Protein AF-A0A1Y3GEI8-F1 (afdb_monomer_lite)

Organism: NCBI:txid1927129

Foldseek 3Di:
DLLVLLLLLLVLLQLLLVLLVVLDDDDPVNVVLSVLSNVLSVVSNVCSQAQDPSVLVSLVCLQVVLVVSLVCLQPPVCVVVVHDSVVSCVVNVVSSVSSNVSSVSSNVSSVVHHHDDDPDD

Radius of gyration: 15.99 Å; chains: 1; bounding box: 52×20×45 Å

Sequence (121 aa):
MSKKIATTSGLLLIMAAITNILARIDIIIDLTITIILIIGAAVTIEQHEHRNEFTIGACILGTVYPIIKLLAFYYWLPAILNIPQHTLLETGAPIIITTMILSILALTLQFKLPPKKYPRY

Secondary structure (DSSP, 8-state):
-HHHHHHHHHHHHHHHHHHHHHT-S-HHHHHHHHHHHHHHHHHHHH-TTSB-HHHHHHHHHHHHHHHHHHHHHHHTHHHHHT--HHHHHHHHHHHHHHHHHHHHHHHHHHHTSPBP-----

Structure (mmCIF, N/CA/C/O backbone):
data_AF-A0A1Y3GEI8-F1
#
_entry.id   AF-A0A1Y3GEI8-F1
#
loop_
_atom_site.group_PDB
_atom_site.id
_atom_site.type_symbol
_atom_site.label_atom_id
_atom_site.label_alt_id
_atom_site.label_comp_id
_atom_site.label_asym_id
_atom_site.label_entity_id
_atom_site.label_seq_id
_atom_site.pdbx_PDB_ins_code
_atom_site.Cartn_x
_atom_site.Cartn_y
_atom_site.Cartn_z
_atom_site.occupancy
_atom_site.B_iso_or_equiv
_atom_site.auth_seq_id
_atom_site.auth_comp_id
_atom_site.auth_asym_id
_atom_site.auth_atom_id
_atom_site.pdbx_PDB_model_num
ATOM 1 N N . MET A 1 1 ? -8.607 -1.883 23.672 1.00 64.88 1 MET A N 1
ATOM 2 C CA . MET A 1 1 ? -7.809 -2.630 22.669 1.00 64.88 1 MET A CA 1
ATOM 3 C C . MET A 1 1 ? -8.104 -2.164 21.240 1.00 64.88 1 MET A C 1
ATOM 5 O O . MET A 1 1 ? -7.158 -1.795 20.558 1.00 64.88 1 MET A O 1
ATOM 9 N N . SER A 1 2 ? -9.380 -2.058 20.839 1.00 78.06 2 SER A N 1
ATOM 10 C CA . SER A 1 2 ? -9.822 -1.558 19.516 1.00 78.06 2 SER A CA 1
ATOM 11 C C . SER A 1 2 ? -9.180 -0.231 19.082 1.00 78.06 2 SER A C 1
ATOM 13 O O . SER A 1 2 ? -8.584 -0.158 18.015 1.00 78.06 2 SER A O 1
ATOM 15 N N . LYS A 1 3 ? -9.171 0.785 19.961 1.00 83.00 3 LYS A N 1
ATOM 16 C CA . LYS A 1 3 ? -8.570 2.100 19.671 1.00 83.00 3 LYS A CA 1
ATOM 17 C C . LYS A 1 3 ? -7.097 2.031 19.251 1.00 83.00 3 LYS A C 1
ATOM 19 O O . LYS A 1 3 ? -6.719 2.661 18.274 1.00 83.00 3 LYS A O 1
ATOM 24 N N . LYS A 1 4 ? -6.276 1.230 19.945 1.00 88.06 4 LYS A N 1
ATOM 25 C CA . LYS A 1 4 ? -4.856 1.051 19.587 1.00 88.06 4 LYS A CA 1
ATOM 26 C C . LYS A 1 4 ? -4.716 0.407 18.204 1.00 88.06 4 LYS A C 1
ATOM 28 O O . LYS A 1 4 ? -3.923 0.884 17.407 1.00 88.06 4 LYS A O 1
ATOM 33 N N . ILE A 1 5 ? -5.518 -0.620 17.908 1.00 89.25 5 ILE A N 1
ATOM 34 C CA . ILE A 1 5 ? -5.519 -1.312 16.608 1.00 89.25 5 ILE A CA 1
ATOM 35 C C . ILE A 1 5 ? -5.891 -0.345 15.478 1.00 89.25 5 ILE A C 1
ATOM 37 O O . ILE A 1 5 ? -5.188 -0.291 14.470 1.00 89.25 5 ILE A O 1
ATOM 41 N N . ALA A 1 6 ? -6.948 0.448 15.665 1.00 87.69 6 ALA A N 1
ATOM 42 C CA . ALA A 1 6 ? -7.386 1.440 14.690 1.00 87.69 6 ALA A CA 1
ATOM 43 C C . ALA A 1 6 ? -6.315 2.516 14.452 1.00 87.69 6 ALA A C 1
ATOM 45 O O . ALA A 1 6 ? -5.941 2.769 13.311 1.00 87.69 6 ALA A O 1
ATOM 46 N N . THR A 1 7 ? -5.736 3.090 15.513 1.00 90.69 7 THR A N 1
ATOM 47 C CA . THR A 1 7 ? -4.663 4.085 15.370 1.00 90.69 7 THR A CA 1
ATOM 48 C C . THR A 1 7 ? -3.440 3.511 14.655 1.00 90.69 7 THR A C 1
ATOM 50 O O . THR A 1 7 ? -2.913 4.154 13.752 1.00 90.69 7 THR A O 1
ATOM 53 N N . THR A 1 8 ? -3.006 2.291 14.992 1.00 92.25 8 THR A N 1
ATOM 54 C CA . THR A 1 8 ? -1.889 1.641 14.293 1.00 92.25 8 THR A CA 1
ATOM 55 C C . THR A 1 8 ? -2.223 1.370 12.825 1.00 92.25 8 THR A C 1
ATOM 57 O O . THR A 1 8 ? -1.398 1.647 11.964 1.00 92.25 8 THR A O 1
ATOM 60 N N . SER A 1 9 ? -3.434 0.895 12.515 1.00 91.81 9 SER A N 1
ATOM 61 C CA . SER A 1 9 ? -3.894 0.691 11.133 1.00 91.81 9 SER A CA 1
ATOM 62 C C . SER A 1 9 ? -3.877 1.995 10.324 1.00 91.81 9 SER A C 1
ATOM 64 O O . SER A 1 9 ? -3.336 2.017 9.221 1.00 91.81 9 SER A O 1
ATOM 66 N N . GLY A 1 10 ? -4.379 3.096 10.893 1.00 91.06 10 GLY A N 1
ATOM 67 C CA . GLY A 1 10 ? -4.338 4.410 10.249 1.00 91.06 10 GLY A CA 1
ATOM 68 C C . GLY A 1 10 ? -2.914 4.930 10.033 1.00 91.06 10 GLY A C 1
ATOM 69 O O . GLY A 1 10 ? -2.594 5.410 8.950 1.00 91.06 10 GLY A O 1
ATOM 70 N N . LEU A 1 11 ? -2.025 4.771 11.018 1.00 94.44 11 LEU A N 1
ATOM 71 C CA . LEU A 1 11 ? -0.613 5.142 10.872 1.00 94.44 11 LEU A CA 1
ATOM 72 C C . LEU A 1 11 ? 0.080 4.344 9.761 1.00 94.44 11 LEU A C 1
ATOM 74 O O . LEU A 1 11 ? 0.815 4.924 8.967 1.00 94.44 11 LEU A O 1
ATOM 78 N N . LEU A 1 12 ? -0.182 3.039 9.661 1.00 96.06 12 LEU A N 1
ATOM 79 C CA . LEU A 1 12 ? 0.357 2.209 8.579 1.00 96.06 12 LEU A CA 1
ATOM 80 C C . LEU A 1 12 ? -0.115 2.693 7.202 1.00 96.06 12 LEU A C 1
ATOM 82 O O . LEU A 1 12 ? 0.686 2.725 6.274 1.00 96.06 12 LEU A O 1
ATOM 86 N N . LEU A 1 13 ? -1.373 3.128 7.078 1.00 94.31 13 LEU A N 1
ATOM 87 C CA . LEU A 1 13 ? -1.897 3.706 5.837 1.00 94.31 13 LEU A CA 1
ATOM 88 C C . LEU A 1 13 ? -1.263 5.056 5.489 1.00 94.31 13 LEU A C 1
ATOM 90 O O . LEU A 1 13 ? -0.969 5.297 4.321 1.00 94.31 13 LEU A O 1
ATOM 94 N N . ILE A 1 14 ? -0.982 5.909 6.478 1.00 95.25 14 ILE A N 1
ATOM 95 C CA . ILE A 1 14 ? -0.225 7.152 6.254 1.00 95.25 14 ILE A CA 1
ATOM 96 C C . ILE A 1 14 ? 1.190 6.829 5.761 1.00 95.25 14 ILE A C 1
ATOM 98 O O . ILE A 1 14 ? 1.649 7.408 4.778 1.00 95.25 14 ILE A O 1
ATOM 102 N N . MET A 1 15 ? 1.871 5.867 6.388 1.00 94.25 15 MET A N 1
ATOM 103 C CA . MET A 1 15 ? 3.202 5.437 5.948 1.00 94.25 15 MET A CA 1
ATOM 104 C C . MET A 1 15 ? 3.163 4.808 4.544 1.00 94.25 15 MET A C 1
ATOM 106 O O . MET A 1 15 ? 4.065 5.038 3.735 1.00 94.25 15 MET A O 1
ATOM 110 N N . ALA A 1 16 ? 2.103 4.063 4.216 1.00 93.44 16 ALA A N 1
ATOM 111 C CA . ALA A 1 16 ? 1.875 3.542 2.871 1.00 93.44 16 ALA A CA 1
ATOM 112 C C . ALA A 1 16 ? 1.68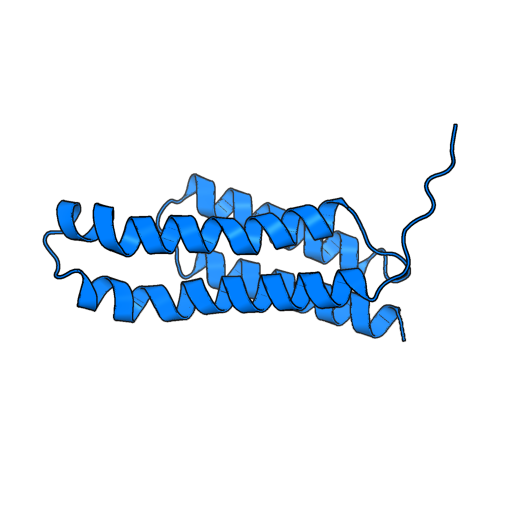5 4.684 1.858 1.00 93.44 16 ALA A C 1
ATOM 114 O O . ALA A 1 16 ? 2.275 4.654 0.784 1.00 93.44 16 ALA A O 1
ATOM 115 N N . ALA A 1 17 ? 0.939 5.731 2.216 1.00 93.38 17 ALA A N 1
ATOM 116 C CA . ALA A 1 17 ? 0.746 6.909 1.373 1.00 93.38 17 ALA A CA 1
ATOM 117 C C . ALA A 1 17 ? 2.073 7.649 1.106 1.00 93.38 17 ALA A C 1
ATOM 119 O O . ALA A 1 17 ? 2.383 7.973 -0.040 1.00 93.38 17 ALA A O 1
ATOM 120 N N . ILE A 1 18 ? 2.894 7.849 2.145 1.00 92.75 18 ILE A N 1
ATOM 121 C CA . ILE A 1 18 ? 4.222 8.477 2.026 1.00 92.75 18 ILE A CA 1
ATOM 122 C C . ILE A 1 18 ? 5.141 7.642 1.126 1.00 92.75 18 ILE A C 1
ATOM 124 O O . ILE A 1 18 ? 5.789 8.165 0.226 1.00 92.75 18 ILE A O 1
ATOM 128 N N . THR A 1 19 ? 5.199 6.328 1.329 1.00 92.06 19 THR A N 1
ATOM 129 C CA . THR A 1 19 ? 6.040 5.461 0.487 1.00 92.06 19 THR A CA 1
ATOM 130 C C . THR A 1 19 ? 5.533 5.393 -0.957 1.00 92.06 19 THR A C 1
ATOM 132 O O . THR A 1 19 ? 6.338 5.422 -1.887 1.00 92.06 19 THR A O 1
ATOM 135 N N . ASN A 1 20 ? 4.214 5.424 -1.173 1.00 91.19 20 ASN A N 1
ATOM 136 C CA . ASN A 1 20 ? 3.624 5.436 -2.510 1.00 91.19 20 ASN A CA 1
ATOM 137 C C . ASN A 1 20 ? 4.013 6.684 -3.317 1.00 91.19 20 ASN A C 1
ATOM 139 O O . ASN A 1 20 ? 4.297 6.564 -4.511 1.00 91.19 20 ASN A O 1
ATOM 143 N N . ILE A 1 21 ? 4.041 7.861 -2.678 1.00 89.12 21 ILE A N 1
ATOM 144 C CA . ILE A 1 21 ? 4.430 9.111 -3.346 1.00 89.12 21 ILE A CA 1
ATOM 145 C C . ILE A 1 21 ? 5.945 9.219 -3.567 1.00 89.12 21 ILE A C 1
ATOM 147 O O . ILE A 1 21 ? 6.370 9.951 -4.454 1.00 89.12 21 ILE A O 1
ATOM 151 N N . LEU A 1 22 ? 6.761 8.484 -2.802 1.00 85.62 22 LEU A N 1
ATOM 152 C CA . LEU A 1 22 ? 8.206 8.378 -3.037 1.00 85.62 22 LEU A CA 1
ATOM 153 C C . LEU A 1 22 ? 8.523 7.475 -4.237 1.00 85.62 22 LEU A C 1
ATOM 155 O O . LEU A 1 22 ? 9.381 7.812 -5.046 1.00 85.62 22 LEU A O 1
ATOM 159 N N . ALA A 1 23 ? 7.799 6.364 -4.402 1.00 78.44 23 ALA A N 1
ATOM 160 C CA . ALA A 1 23 ? 7.908 5.479 -5.566 1.00 78.44 23 ALA A CA 1
ATOM 161 C C . ALA A 1 23 ? 7.039 5.952 -6.746 1.00 78.44 23 ALA A C 1
ATOM 163 O O . ALA A 1 23 ? 6.277 5.169 -7.327 1.00 78.44 23 ALA A O 1
ATOM 164 N N . ARG A 1 24 ? 7.083 7.252 -7.051 1.00 77.94 24 ARG A N 1
ATOM 165 C CA . ARG A 1 24 ? 6.214 7.867 -8.055 1.00 77.94 24 ARG A CA 1
ATOM 166 C C . ARG A 1 24 ? 6.654 7.507 -9.472 1.00 77.94 24 ARG A C 1
ATOM 168 O O . ARG A 1 24 ? 7.807 7.726 -9.829 1.00 77.94 24 ARG A O 1
ATOM 175 N N . ILE A 1 25 ? 5.716 7.015 -10.273 1.00 71.31 25 ILE A N 1
ATOM 176 C CA . ILE A 1 25 ? 5.882 6.772 -11.715 1.00 71.31 25 ILE A CA 1
ATOM 177 C C . ILE A 1 25 ? 4.993 7.729 -12.507 1.00 71.31 25 ILE A C 1
ATOM 179 O O . ILE A 1 25 ? 5.423 8.269 -13.521 1.00 71.31 25 ILE A O 1
ATOM 183 N N . ASP A 1 26 ? 3.769 7.964 -12.024 1.00 74.44 26 ASP A N 1
ATOM 184 C CA . ASP A 1 26 ? 2.780 8.820 -12.670 1.00 74.44 26 ASP A CA 1
ATOM 185 C C . ASP A 1 26 ? 2.203 9.821 -11.668 1.00 74.44 26 ASP A C 1
ATOM 187 O O . ASP A 1 26 ? 1.778 9.477 -10.565 1.00 74.44 26 ASP A O 1
ATOM 191 N N . ILE A 1 27 ? 2.169 11.097 -12.049 1.00 74.69 27 ILE A N 1
ATOM 192 C CA . ILE A 1 27 ? 1.771 12.160 -11.128 1.00 74.69 27 ILE A CA 1
ATOM 193 C C . ILE A 1 27 ? 0.315 12.024 -10.689 1.00 74.69 27 ILE A C 1
ATOM 195 O O . ILE A 1 27 ? 0.017 12.248 -9.512 1.00 74.69 27 ILE A O 1
ATOM 199 N N . ILE A 1 28 ? -0.568 11.661 -11.611 1.00 81.00 28 ILE A N 1
ATOM 200 C CA . ILE A 1 28 ? -2.010 11.688 -11.406 1.00 81.00 28 ILE A CA 1
ATOM 201 C C . ILE A 1 28 ? -2.419 10.477 -10.572 1.00 81.00 28 ILE A C 1
ATOM 203 O O . ILE A 1 28 ? -2.977 10.647 -9.487 1.00 81.00 28 ILE A O 1
ATOM 207 N N . ILE A 1 29 ? -2.076 9.266 -11.019 1.00 85.38 29 ILE A N 1
ATOM 208 C CA . ILE A 1 29 ? -2.525 8.028 -10.369 1.00 85.38 29 ILE A CA 1
ATOM 209 C C . ILE A 1 29 ? -1.907 7.893 -8.971 1.00 85.38 29 ILE A C 1
ATOM 211 O O . ILE A 1 29 ? -2.606 7.548 -8.012 1.00 85.38 29 ILE A O 1
ATOM 215 N N . ASP A 1 30 ? -0.625 8.238 -8.815 1.00 88.44 30 ASP A N 1
ATOM 216 C CA . ASP A 1 30 ? 0.042 8.158 -7.514 1.00 88.44 30 ASP A CA 1
ATOM 217 C C . ASP A 1 30 ? -0.553 9.127 -6.504 1.00 88.44 30 ASP A C 1
ATOM 219 O O . ASP A 1 30 ? -0.722 8.773 -5.335 1.00 88.44 30 ASP A O 1
ATOM 223 N N . LEU A 1 31 ? -0.913 10.331 -6.949 1.00 89.62 31 LEU A N 1
ATOM 224 C CA . LEU A 1 31 ? -1.559 11.309 -6.087 1.00 89.62 31 LEU A CA 1
ATOM 225 C C . LEU A 1 31 ? -2.957 10.839 -5.681 1.00 89.62 31 LEU A C 1
ATOM 227 O O . LEU A 1 31 ? -3.287 10.890 -4.497 1.00 89.62 31 LEU A O 1
ATOM 231 N N . THR A 1 32 ? -3.752 10.323 -6.623 1.00 91.88 32 THR A N 1
ATOM 232 C CA . THR A 1 32 ? -5.093 9.797 -6.334 1.00 91.88 32 THR A CA 1
ATOM 233 C C . THR A 1 32 ? -5.042 8.679 -5.296 1.00 91.88 32 THR A C 1
ATOM 235 O O . THR A 1 32 ? -5.781 8.720 -4.313 1.00 91.88 32 THR A O 1
ATOM 238 N N . ILE A 1 33 ? -4.136 7.712 -5.455 1.00 91.94 33 ILE A N 1
ATOM 239 C CA . ILE A 1 33 ? -4.014 6.593 -4.512 1.00 91.94 33 ILE A CA 1
ATOM 240 C C . ILE A 1 33 ? -3.506 7.064 -3.151 1.00 91.94 33 ILE A C 1
ATOM 242 O O . ILE A 1 33 ? -4.026 6.635 -2.124 1.00 91.94 33 ILE A O 1
ATOM 246 N N . THR A 1 34 ? -2.569 8.010 -3.125 1.00 93.50 34 THR A N 1
ATOM 247 C CA . THR A 1 34 ? -2.096 8.632 -1.879 1.00 93.50 34 THR A CA 1
ATOM 248 C C . THR A 1 34 ? -3.241 9.320 -1.131 1.00 93.50 34 THR A C 1
ATOM 250 O O . THR A 1 34 ? -3.390 9.117 0.073 1.00 93.50 34 THR A O 1
ATOM 253 N N . ILE A 1 35 ? -4.097 10.072 -1.831 1.00 94.69 35 ILE A N 1
ATOM 254 C CA . ILE A 1 35 ? -5.273 10.722 -1.234 1.00 94.69 35 ILE A CA 1
ATOM 255 C C . ILE A 1 35 ? -6.235 9.675 -0.660 1.00 94.69 35 ILE A C 1
ATOM 257 O O . ILE A 1 35 ? -6.674 9.817 0.479 1.00 94.69 35 ILE A O 1
ATOM 261 N N . ILE A 1 36 ? -6.523 8.599 -1.401 1.00 95.25 36 ILE A N 1
ATOM 262 C CA . ILE A 1 36 ? -7.398 7.514 -0.928 1.00 95.25 36 ILE A CA 1
ATOM 263 C C . ILE A 1 36 ? -6.840 6.872 0.351 1.00 95.25 36 ILE A C 1
ATOM 265 O O . ILE A 1 36 ? -7.590 6.663 1.306 1.00 95.25 36 ILE A O 1
ATOM 269 N N . LEU A 1 37 ? -5.531 6.603 0.402 1.00 94.31 37 LEU A N 1
ATOM 270 C CA . LEU A 1 37 ? -4.869 6.038 1.582 1.00 94.31 37 LEU A CA 1
ATOM 271 C C . LEU A 1 37 ? -4.932 6.987 2.788 1.00 94.31 37 LEU A C 1
ATOM 273 O O . LEU A 1 37 ? -5.224 6.538 3.896 1.00 94.31 37 LEU A O 1
ATOM 277 N N . ILE A 1 38 ? -4.724 8.293 2.581 1.00 95.44 38 ILE A N 1
ATOM 278 C CA . ILE A 1 38 ? -4.814 9.310 3.644 1.00 95.44 38 ILE A CA 1
ATOM 279 C C . ILE A 1 38 ? -6.245 9.427 4.175 1.00 95.44 38 ILE A C 1
ATOM 281 O O . ILE A 1 38 ? -6.444 9.439 5.389 1.00 95.44 38 ILE A O 1
ATOM 285 N N . ILE A 1 39 ? -7.249 9.468 3.295 1.00 94.31 39 ILE A N 1
ATOM 286 C CA . ILE A 1 39 ? -8.657 9.509 3.715 1.00 94.31 39 ILE A CA 1
ATOM 287 C C . ILE A 1 39 ? -9.006 8.222 4.472 1.00 94.31 39 ILE A C 1
ATOM 289 O O . ILE A 1 39 ? -9.613 8.284 5.539 1.00 94.31 39 ILE A O 1
ATOM 293 N N . GLY A 1 40 ? -8.567 7.059 3.981 1.00 91.38 40 GLY A N 1
ATOM 294 C CA . GLY A 1 40 ? -8.770 5.777 4.660 1.00 91.38 40 GLY A CA 1
ATOM 295 C C . GLY A 1 40 ? -8.128 5.752 6.049 1.00 91.38 40 GLY A C 1
ATOM 296 O O . GLY A 1 40 ? -8.731 5.264 7.008 1.00 91.38 40 GLY A O 1
ATOM 297 N N . ALA A 1 41 ? -6.941 6.343 6.192 1.00 92.38 41 ALA A N 1
ATOM 298 C CA . ALA A 1 41 ? -6.285 6.509 7.480 1.00 92.38 41 ALA A CA 1
ATOM 299 C C . ALA A 1 41 ? -7.080 7.420 8.423 1.00 92.38 41 ALA A C 1
ATOM 301 O O . ALA A 1 41 ? -7.343 7.025 9.558 1.00 92.38 41 ALA A O 1
ATOM 302 N N . ALA A 1 42 ? -7.498 8.600 7.955 1.00 92.19 42 ALA A N 1
ATOM 303 C CA . ALA A 1 42 ? -8.261 9.562 8.748 1.00 92.19 42 ALA A CA 1
ATOM 304 C C . ALA A 1 42 ? -9.576 8.953 9.251 1.00 92.19 42 ALA A C 1
ATOM 306 O O . ALA A 1 42 ? -9.841 8.956 10.450 1.00 92.19 42 ALA A O 1
ATOM 307 N N . VAL A 1 43 ? -10.334 8.310 8.359 1.00 89.56 43 VAL A N 1
ATOM 308 C CA . VAL A 1 43 ? -11.595 7.633 8.693 1.00 89.56 43 VAL A CA 1
ATOM 309 C C . VAL A 1 43 ? -11.383 6.519 9.721 1.00 89.56 43 VAL A C 1
ATOM 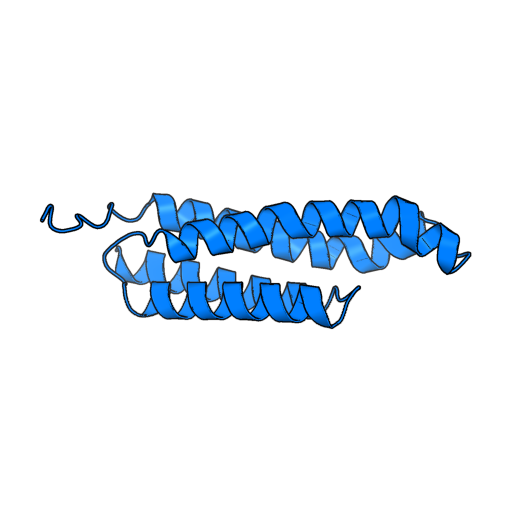311 O O . VAL A 1 43 ? -12.186 6.354 10.638 1.00 89.56 43 VAL A O 1
ATOM 314 N N . THR A 1 44 ? -10.291 5.764 9.602 1.00 88.75 44 THR A N 1
ATOM 315 C CA . THR A 1 44 ? -9.932 4.715 10.569 1.00 88.75 44 THR A CA 1
ATOM 316 C C . THR A 1 44 ? -9.584 5.281 11.936 1.00 88.75 44 THR A C 1
ATOM 318 O O . THR A 1 44 ? -9.942 4.705 12.965 1.00 88.75 44 THR A O 1
ATOM 321 N N . ILE A 1 45 ? -8.844 6.388 11.949 1.00 88.44 45 ILE A N 1
ATOM 322 C CA . ILE A 1 45 ? -8.455 7.069 13.177 1.00 88.44 45 ILE A CA 1
ATOM 323 C C . ILE A 1 45 ? -9.690 7.684 13.831 1.00 88.44 45 ILE A C 1
ATOM 325 O O . ILE A 1 45 ? -9.806 7.604 15.037 1.00 88.44 45 ILE A O 1
ATOM 329 N N . GLU A 1 46 ? -10.653 8.222 13.094 1.00 86.44 46 GLU A N 1
ATOM 330 C CA . GLU A 1 46 ? -11.879 8.737 13.711 1.00 86.44 46 GLU A CA 1
ATOM 331 C C . GLU A 1 46 ? -12.801 7.610 14.208 1.00 86.44 46 GLU A C 1
ATOM 333 O O . GLU A 1 46 ? -13.340 7.675 15.314 1.00 86.44 46 GLU A O 1
ATOM 338 N N . GLN A 1 47 ? -12.959 6.533 13.432 1.00 80.75 47 GLN A N 1
ATOM 339 C CA . GLN A 1 47 ? -13.879 5.428 13.730 1.00 80.75 47 GLN A CA 1
ATOM 340 C C . GLN A 1 47 ? -13.174 4.266 14.446 1.00 80.75 47 GLN A C 1
ATOM 342 O O . GLN A 1 47 ? -13.198 3.122 14.001 1.00 80.75 47 GLN A O 1
ATOM 347 N N . HIS A 1 48 ? -12.582 4.556 15.606 1.00 78.75 48 HIS A N 1
ATOM 348 C CA . HIS A 1 48 ? -11.767 3.634 16.414 1.00 78.75 48 HIS A CA 1
ATOM 349 C C . HIS A 1 48 ? -12.410 2.290 16.818 1.00 78.75 48 HIS A C 1
ATOM 351 O O . HIS A 1 48 ? -11.723 1.385 17.314 1.00 78.75 48 HIS A O 1
ATOM 357 N N . GLU A 1 49 ? -13.729 2.182 16.716 1.00 77.19 49 GLU A N 1
ATOM 358 C CA . GLU A 1 49 ? -14.504 1.082 17.291 1.00 77.19 49 GLU A CA 1
ATOM 359 C C . GLU A 1 49 ? -14.857 -0.007 16.284 1.00 77.19 49 GLU A C 1
ATOM 361 O O . GLU A 1 49 ? -15.075 -1.143 16.691 1.00 77.19 49 GLU A O 1
ATOM 366 N N . HIS A 1 50 ? -14.889 0.307 14.988 1.00 82.88 50 HIS A N 1
ATOM 367 C CA . HIS A 1 50 ? -15.406 -0.604 13.971 1.00 82.88 50 HIS A CA 1
ATOM 368 C C . HIS A 1 50 ? -14.525 -0.606 12.726 1.00 82.88 50 HIS A C 1
ATOM 370 O O . HIS A 1 50 ? -13.949 0.416 12.356 1.00 82.88 50 HIS A O 1
ATOM 376 N N . ARG A 1 51 ? -14.464 -1.751 12.039 1.00 83.00 51 ARG A N 1
ATOM 377 C CA . ARG A 1 51 ? -13.845 -1.817 10.712 1.00 83.00 51 ARG A CA 1
ATOM 378 C C . ARG A 1 51 ? -14.657 -0.978 9.723 1.00 83.00 51 ARG A C 1
ATOM 380 O O . ARG A 1 51 ? -15.892 -1.005 9.761 1.00 83.00 51 ARG A O 1
ATOM 387 N N . ASN A 1 52 ? -13.969 -0.279 8.828 1.00 86.19 52 ASN A N 1
ATOM 388 C CA . ASN A 1 52 ? -14.596 0.567 7.818 1.00 86.19 52 ASN A CA 1
ATOM 389 C C . ASN A 1 52 ? -14.353 0.004 6.410 1.00 86.19 52 ASN A C 1
ATOM 391 O O . ASN A 1 52 ? -13.218 -0.288 6.035 1.00 86.19 52 ASN A O 1
ATOM 395 N N . GLU A 1 53 ? -15.423 -0.144 5.632 1.00 88.19 53 GLU A N 1
ATOM 396 C CA . GLU A 1 53 ? -15.371 -0.678 4.266 1.00 88.19 53 GLU A CA 1
ATOM 397 C C . GLU A 1 53 ? -14.527 0.191 3.328 1.00 88.19 53 GLU A C 1
ATOM 399 O O . GLU A 1 53 ? -13.772 -0.343 2.516 1.00 88.19 53 GLU A O 1
ATOM 404 N N . PHE A 1 54 ? -14.568 1.517 3.494 1.00 89.62 54 PHE A N 1
ATOM 405 C CA . PHE A 1 54 ? -13.722 2.435 2.737 1.00 89.62 54 PHE A CA 1
ATOM 406 C C . PHE A 1 54 ? -12.240 2.197 3.036 1.00 89.62 54 PHE A C 1
ATOM 408 O O . PHE A 1 54 ? -11.433 2.103 2.115 1.00 89.62 54 PHE A O 1
ATOM 415 N N . THR A 1 55 ? -11.878 2.030 4.312 1.00 90.56 55 THR A N 1
ATOM 416 C CA . THR A 1 55 ? -10.499 1.712 4.703 1.00 90.56 55 THR A CA 1
ATOM 417 C C . THR A 1 55 ? -10.049 0.378 4.124 1.00 90.56 55 THR A C 1
ATOM 419 O O . THR A 1 55 ? -8.935 0.276 3.623 1.00 90.56 55 THR A O 1
ATOM 422 N N . ILE A 1 56 ? -10.907 -0.643 4.160 1.00 92.88 56 ILE A N 1
ATOM 423 C CA . ILE A 1 56 ? -10.608 -1.948 3.557 1.00 92.88 56 ILE A CA 1
ATOM 424 C C . ILE A 1 56 ? -10.340 -1.782 2.055 1.00 92.88 56 ILE A C 1
ATOM 426 O O . ILE A 1 56 ? -9.332 -2.289 1.562 1.00 92.88 56 ILE A O 1
ATOM 430 N N . GLY A 1 57 ? -11.178 -1.019 1.347 1.00 92.75 57 GLY A N 1
ATOM 431 C CA . GLY A 1 57 ? -10.964 -0.680 -0.061 1.00 92.75 57 GLY A CA 1
ATOM 432 C C . GLY A 1 57 ? -9.644 0.059 -0.300 1.00 92.75 57 GLY A C 1
ATOM 433 O O . GLY A 1 57 ? -8.884 -0.315 -1.192 1.00 92.75 57 GLY A O 1
ATOM 434 N N . ALA A 1 58 ? -9.320 1.045 0.540 1.00 93.31 58 ALA A N 1
ATOM 435 C CA . ALA A 1 58 ? -8.056 1.775 0.479 1.00 93.31 58 ALA A CA 1
ATOM 436 C C . ALA A 1 58 ? -6.844 0.847 0.683 1.00 93.31 58 ALA A C 1
ATOM 438 O O . ALA A 1 58 ? -5.886 0.925 -0.082 1.00 93.31 58 ALA A O 1
ATOM 439 N N . CYS A 1 59 ? -6.898 -0.081 1.644 1.00 93.62 59 CYS A N 1
ATOM 440 C CA . CYS A 1 59 ? -5.848 -1.080 1.852 1.00 93.62 59 CYS A CA 1
ATOM 441 C C . CYS A 1 59 ? -5.680 -2.019 0.645 1.00 93.62 59 CYS A C 1
ATOM 443 O O . CYS A 1 59 ? -4.554 -2.360 0.278 1.00 93.62 59 CYS A O 1
ATOM 445 N N . ILE A 1 60 ? -6.790 -2.453 0.034 1.00 95.25 60 ILE A N 1
ATOM 446 C CA . ILE A 1 60 ? -6.767 -3.305 -1.164 1.00 95.25 60 ILE A CA 1
ATOM 447 C C . ILE A 1 60 ? -6.105 -2.552 -2.317 1.00 95.25 60 ILE A C 1
ATOM 449 O O . ILE A 1 60 ? -5.184 -3.081 -2.934 1.00 95.25 60 ILE A O 1
ATOM 453 N N . LEU A 1 61 ? -6.498 -1.300 -2.563 1.00 93.25 61 LEU A N 1
ATOM 454 C CA . LEU A 1 61 ? -5.863 -0.453 -3.576 1.00 93.25 61 LEU A CA 1
ATOM 455 C C . LEU A 1 61 ? -4.371 -0.251 -3.287 1.00 93.25 61 LEU A C 1
ATOM 457 O O . LEU A 1 61 ? -3.549 -0.442 -4.181 1.00 93.25 61 LEU A O 1
ATOM 461 N N . GLY A 1 62 ? -4.016 0.030 -2.031 1.00 91.19 62 GLY A N 1
ATOM 462 C CA . GLY A 1 62 ? -2.634 0.148 -1.561 1.00 91.19 62 GLY A CA 1
ATOM 463 C C . GLY A 1 62 ? -1.814 -1.140 -1.653 1.00 91.19 62 GLY A C 1
ATOM 464 O O . GLY A 1 62 ? -0.601 -1.092 -1.499 1.00 91.19 62 GLY A O 1
ATOM 465 N N . THR A 1 63 ? -2.446 -2.284 -1.927 1.00 93.62 63 THR A N 1
ATOM 466 C CA . THR A 1 63 ? -1.777 -3.574 -2.146 1.00 93.62 63 THR A CA 1
ATOM 467 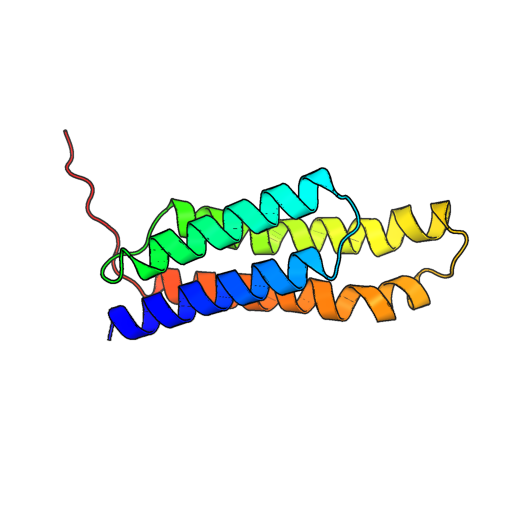C C . THR A 1 63 ? -1.710 -3.926 -3.632 1.00 93.62 63 THR A C 1
ATOM 469 O O . THR A 1 63 ? -0.654 -4.299 -4.133 1.00 93.62 63 THR A O 1
ATOM 472 N N . VAL A 1 64 ? -2.820 -3.773 -4.359 1.00 93.69 64 VAL A N 1
ATOM 473 C CA . VAL A 1 64 ? -2.928 -4.129 -5.782 1.00 93.69 64 VAL A CA 1
ATOM 474 C C . VAL A 1 64 ? -2.130 -3.168 -6.658 1.00 93.69 64 VAL A C 1
ATOM 476 O O . VAL A 1 64 ? -1.440 -3.596 -7.580 1.00 93.69 64 VAL A O 1
ATOM 479 N N . TYR A 1 65 ? -2.180 -1.869 -6.373 1.00 91.19 65 TYR A N 1
ATOM 480 C CA . TYR A 1 65 ? -1.507 -0.884 -7.210 1.00 91.19 65 TYR A CA 1
ATOM 481 C C . TYR A 1 65 ? 0.029 -0.989 -7.192 1.00 91.19 65 TYR A C 1
ATOM 483 O O . TYR A 1 65 ? 0.626 -0.940 -8.268 1.00 91.19 65 TYR A O 1
ATOM 491 N N . PRO A 1 66 ? 0.699 -1.230 -6.046 1.00 91.19 66 PRO A N 1
ATOM 492 C CA . PRO A 1 66 ? 2.117 -1.594 -6.026 1.00 91.19 66 PRO A CA 1
ATOM 493 C C . PRO A 1 66 ? 2.503 -2.756 -6.950 1.00 91.19 66 PRO A C 1
ATOM 495 O O . PRO A 1 66 ? 3.572 -2.719 -7.554 1.00 91.19 66 PRO A O 1
ATOM 498 N N . ILE A 1 67 ? 1.640 -3.764 -7.116 1.00 90.94 67 ILE A N 1
ATOM 499 C CA . ILE A 1 67 ? 1.899 -4.881 -8.040 1.00 90.94 67 ILE A CA 1
ATOM 500 C C . ILE A 1 67 ? 1.916 -4.370 -9.485 1.00 90.94 67 ILE A C 1
ATOM 502 O O . ILE A 1 67 ? 2.832 -4.686 -10.244 1.00 90.94 67 ILE A O 1
ATOM 506 N N . ILE A 1 68 ? 0.950 -3.522 -9.850 1.00 89.75 68 ILE A N 1
ATOM 507 C CA . ILE A 1 68 ? 0.895 -2.881 -11.172 1.00 89.75 68 ILE A CA 1
ATOM 508 C C . ILE A 1 68 ? 2.147 -2.019 -11.401 1.00 89.75 68 ILE A C 1
ATOM 510 O O . ILE A 1 68 ? 2.758 -2.095 -12.467 1.00 89.75 68 ILE A O 1
ATOM 514 N N . LYS A 1 69 ? 2.585 -1.259 -10.388 1.00 87.56 69 LYS A N 1
ATOM 515 C CA . LYS A 1 69 ? 3.828 -0.475 -10.440 1.00 87.56 69 LYS A CA 1
ATOM 516 C C . LYS A 1 69 ? 5.062 -1.339 -10.665 1.00 87.56 69 LYS A C 1
ATOM 518 O O . LYS A 1 69 ? 5.882 -0.993 -11.508 1.00 87.56 69 LYS A O 1
ATOM 523 N N . LEU A 1 70 ? 5.203 -2.447 -9.938 1.00 87.75 70 LEU A N 1
ATOM 524 C CA . LEU A 1 70 ? 6.331 -3.368 -10.108 1.00 87.75 70 LEU A CA 1
ATOM 525 C C . LEU A 1 70 ? 6.381 -3.931 -11.532 1.00 87.75 70 LEU A C 1
ATOM 527 O O . LEU A 1 70 ? 7.452 -3.973 -12.135 1.00 87.75 70 LEU A O 1
ATOM 531 N N . LEU A 1 71 ? 5.227 -4.292 -12.100 1.00 87.75 71 LEU A N 1
ATOM 532 C CA . LEU A 1 71 ? 5.138 -4.734 -13.493 1.00 87.75 71 LEU A CA 1
ATOM 533 C C . LEU A 1 71 ? 5.550 -3.621 -14.468 1.00 87.75 71 LEU A C 1
ATOM 535 O O . LEU A 1 71 ? 6.305 -3.883 -15.404 1.00 87.75 71 LEU A O 1
ATOM 539 N N . ALA A 1 72 ? 5.127 -2.377 -14.232 1.00 84.12 72 ALA A N 1
ATOM 540 C CA . ALA A 1 72 ? 5.543 -1.233 -15.046 1.00 84.12 72 ALA A CA 1
ATOM 541 C C . ALA A 1 72 ? 7.058 -0.958 -14.945 1.00 84.12 72 ALA A C 1
ATOM 543 O O . ALA A 1 72 ? 7.701 -0.700 -15.964 1.00 84.12 72 ALA A O 1
ATOM 544 N N . PHE A 1 73 ? 7.641 -1.080 -13.746 1.00 80.81 73 PHE A N 1
ATOM 545 C CA . PHE A 1 73 ? 9.085 -0.961 -13.504 1.00 80.81 73 PHE A CA 1
ATOM 546 C C . PHE A 1 73 ? 9.901 -2.052 -14.194 1.00 80.81 73 PHE A C 1
ATOM 548 O O . PHE A 1 73 ? 11.043 -1.805 -14.571 1.00 80.81 73 PHE A O 1
ATOM 555 N N . TYR A 1 74 ? 9.337 -3.247 -14.355 1.00 82.94 74 TYR A N 1
ATOM 556 C CA . TYR A 1 74 ? 10.036 -4.359 -14.987 1.00 82.94 74 TYR A CA 1
ATOM 557 C C . TYR A 1 74 ? 9.905 -4.354 -16.515 1.00 82.94 74 TYR A C 1
ATOM 559 O O . TYR A 1 74 ? 10.891 -4.568 -17.219 1.00 82.94 74 TYR A O 1
ATOM 567 N N . TYR A 1 75 ? 8.706 -4.082 -17.039 1.00 83.19 75 TYR A N 1
ATOM 568 C CA . TYR A 1 75 ? 8.423 -4.229 -18.469 1.00 83.19 75 TYR A CA 1
ATOM 569 C C . TYR A 1 75 ? 8.456 -2.914 -19.255 1.00 83.19 75 TYR A C 1
ATOM 571 O O . TYR A 1 75 ? 8.953 -2.899 -20.377 1.00 83.19 75 TYR A O 1
ATOM 579 N N . TRP A 1 76 ? 7.911 -1.821 -18.712 1.00 81.69 76 TRP A N 1
ATOM 580 C CA . TRP A 1 76 ? 7.645 -0.603 -19.493 1.00 81.69 76 TRP A CA 1
ATOM 581 C C . TRP A 1 76 ? 8.751 0.443 -19.343 1.00 81.69 76 TRP A C 1
ATOM 583 O O . TRP A 1 76 ? 9.300 0.905 -20.341 1.00 81.69 76 TRP A O 1
ATOM 593 N N . LEU A 1 77 ? 9.118 0.799 -18.108 1.00 78.50 77 LEU A N 1
ATOM 594 C CA . LEU A 1 77 ? 10.125 1.838 -17.846 1.00 78.50 77 LEU A CA 1
ATOM 595 C C . LEU A 1 77 ? 11.510 1.530 -18.442 1.00 78.50 77 LEU A C 1
ATOM 597 O O . LEU A 1 77 ? 12.087 2.424 -19.060 1.00 78.50 77 LEU A O 1
ATOM 601 N N . PRO A 1 78 ? 12.049 0.303 -18.309 1.00 80.81 78 PRO A N 1
ATOM 602 C CA . PRO A 1 78 ? 13.358 -0.047 -18.859 1.00 80.81 78 PRO A CA 1
ATOM 603 C C . PRO A 1 78 ? 13.409 0.099 -20.382 1.00 80.81 78 PRO A C 1
ATOM 605 O O . PRO A 1 78 ? 14.401 0.583 -20.922 1.00 80.81 78 PRO A O 1
ATOM 608 N N . ALA A 1 79 ? 12.314 -0.256 -21.065 1.00 80.69 79 ALA A N 1
ATOM 609 C CA . ALA A 1 79 ? 12.193 -0.132 -22.515 1.00 80.69 79 ALA A CA 1
ATOM 610 C C . ALA A 1 79 ? 12.148 1.335 -22.977 1.00 80.69 79 ALA A C 1
ATOM 612 O O . ALA A 1 79 ? 12.707 1.664 -24.018 1.00 80.69 79 ALA A O 1
ATOM 613 N N . ILE A 1 80 ? 11.517 2.220 -22.197 1.00 82.94 80 ILE A N 1
ATOM 614 C CA . ILE A 1 80 ? 11.410 3.654 -22.512 1.00 82.94 80 ILE A CA 1
ATOM 615 C C . ILE A 1 80 ? 12.718 4.393 -22.201 1.00 82.94 80 ILE A C 1
ATOM 617 O O . ILE A 1 80 ? 13.158 5.233 -22.981 1.00 82.94 80 ILE A O 1
ATOM 621 N N . LEU A 1 81 ? 13.336 4.095 -21.056 1.00 81.75 81 LEU A N 1
ATOM 622 C CA . LEU A 1 81 ? 14.515 4.809 -20.557 1.00 81.75 81 LEU A CA 1
ATOM 623 C C . LEU A 1 81 ? 15.837 4.230 -21.076 1.00 81.75 81 LEU A C 1
ATOM 625 O O . LEU A 1 81 ? 16.883 4.835 -20.863 1.00 81.75 81 LEU A O 1
ATOM 629 N N . ASN A 1 82 ? 15.797 3.075 -21.749 1.00 84.94 82 ASN A N 1
ATOM 630 C CA . ASN A 1 82 ? 16.972 2.329 -22.202 1.00 84.94 82 ASN A CA 1
ATOM 631 C C . ASN A 1 82 ? 17.967 2.029 -21.057 1.00 84.94 82 ASN A C 1
ATOM 633 O O . ASN A 1 82 ? 19.184 2.069 -21.231 1.00 84.94 82 ASN A O 1
ATOM 637 N N . ILE A 1 83 ? 17.429 1.759 -19.863 1.00 83.38 83 ILE A N 1
ATOM 638 C CA . ILE A 1 83 ? 18.175 1.407 -18.647 1.00 83.38 83 ILE A CA 1
ATOM 639 C C . ILE A 1 83 ? 17.958 -0.087 -18.380 1.00 83.38 83 ILE A C 1
ATOM 641 O O . ILE A 1 83 ? 16.843 -0.579 -18.575 1.00 83.38 83 ILE A O 1
ATOM 645 N N . PRO A 1 84 ? 18.972 -0.832 -17.903 1.00 84.94 84 PRO A N 1
ATOM 646 C CA . PRO A 1 84 ? 18.792 -2.226 -17.525 1.00 84.94 84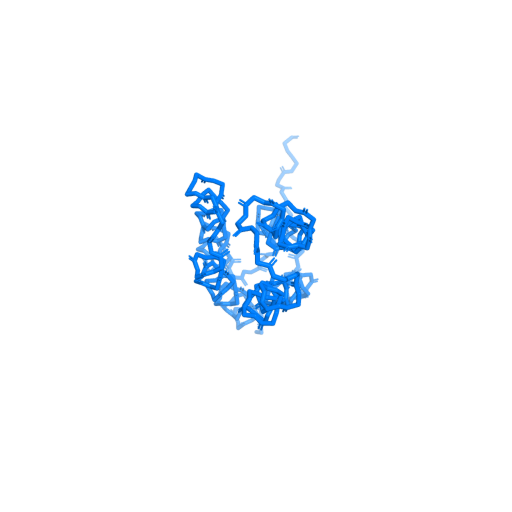 PRO A CA 1
ATOM 647 C C . PRO A 1 84 ? 17.678 -2.417 -16.485 1.00 84.94 84 PRO A C 1
ATOM 649 O O . PRO A 1 84 ? 17.607 -1.705 -15.482 1.00 84.94 84 PRO A O 1
ATOM 652 N N . GLN A 1 85 ? 16.837 -3.434 -16.694 1.00 81.00 85 GLN A N 1
ATOM 653 C CA . GLN A 1 85 ? 15.678 -3.731 -15.837 1.00 81.00 85 GLN A CA 1
ATOM 654 C C . GLN A 1 85 ? 16.051 -3.886 -14.353 1.00 81.00 85 GLN A C 1
ATOM 656 O O . GLN A 1 85 ? 15.314 -3.437 -13.477 1.00 81.00 85 GLN A O 1
ATOM 661 N N . HIS A 1 86 ? 17.204 -4.499 -14.070 1.00 81.94 86 HIS A N 1
ATOM 662 C CA . HIS A 1 86 ? 17.661 -4.765 -12.706 1.00 81.94 86 HIS A CA 1
ATOM 663 C C . HIS A 1 86 ? 17.931 -3.477 -11.918 1.00 81.94 86 HIS A C 1
ATOM 665 O O . HIS A 1 86 ? 17.514 -3.374 -10.772 1.00 81.94 86 HIS A O 1
ATOM 671 N N . THR A 1 87 ? 18.531 -2.457 -12.537 1.00 80.50 87 THR A N 1
ATOM 672 C CA . THR A 1 87 ? 18.883 -1.194 -11.866 1.00 80.50 87 THR A CA 1
ATOM 673 C C . THR A 1 87 ? 17.639 -0.409 -11.434 1.00 80.50 87 THR A C 1
ATOM 675 O O . THR A 1 87 ? 17.581 0.161 -10.343 1.00 80.50 87 THR A O 1
ATOM 678 N N . LEU A 1 88 ? 16.610 -0.402 -12.284 1.00 77.81 88 LEU A N 1
ATOM 679 C CA . LEU A 1 88 ? 15.315 0.223 -11.998 1.00 77.81 88 LEU A CA 1
ATOM 680 C C . LEU A 1 88 ? 14.542 -0.540 -10.914 1.00 77.81 88 LEU A C 1
ATOM 682 O O . LEU A 1 88 ? 13.942 0.074 -10.031 1.00 77.81 88 LEU A O 1
ATOM 686 N N . LEU A 1 89 ? 14.587 -1.874 -10.941 1.00 82.06 89 LEU A N 1
ATOM 687 C CA . LEU A 1 89 ? 13.981 -2.695 -9.896 1.00 82.06 89 LEU A CA 1
ATOM 688 C C . LEU A 1 89 ? 14.685 -2.540 -8.546 1.00 82.06 89 LEU A C 1
ATOM 690 O O . LEU A 1 89 ? 14.007 -2.365 -7.543 1.00 82.06 89 LEU A O 1
ATOM 694 N N . GLU A 1 90 ? 16.014 -2.567 -8.491 1.00 84.25 90 GLU A N 1
ATOM 695 C CA . GLU A 1 90 ? 16.764 -2.458 -7.231 1.00 84.25 90 GLU A CA 1
ATOM 696 C C . GLU A 1 90 ? 16.506 -1.134 -6.507 1.00 84.25 90 GLU A C 1
ATOM 698 O O . GLU A 1 90 ? 16.455 -1.092 -5.279 1.00 84.25 90 GLU A O 1
ATOM 703 N N . THR A 1 91 ? 16.290 -0.061 -7.265 1.00 82.94 91 THR A N 1
ATOM 704 C CA . THR A 1 91 ? 16.034 1.274 -6.718 1.00 82.94 91 THR A CA 1
ATOM 705 C C . THR A 1 91 ? 14.563 1.491 -6.356 1.00 82.94 91 THR A C 1
ATOM 707 O O . THR A 1 91 ? 14.265 2.024 -5.287 1.00 82.94 91 THR A O 1
ATOM 710 N N . GLY A 1 92 ? 13.626 1.061 -7.210 1.00 83.06 92 GLY A N 1
ATOM 711 C CA . GLY A 1 92 ? 12.191 1.292 -7.015 1.00 83.06 92 GLY A CA 1
ATOM 712 C C . GLY A 1 92 ? 11.477 0.223 -6.182 1.00 83.06 92 GLY A C 1
ATOM 713 O O . GLY A 1 92 ? 10.605 0.546 -5.368 1.00 83.06 92 GLY A O 1
ATOM 714 N N . ALA A 1 93 ? 11.839 -1.052 -6.346 1.00 87.19 93 ALA A N 1
ATOM 715 C CA . ALA A 1 93 ? 11.120 -2.169 -5.735 1.00 87.19 93 ALA A CA 1
ATOM 716 C C . ALA A 1 93 ? 11.101 -2.129 -4.200 1.00 87.19 93 ALA A C 1
ATOM 718 O O . ALA A 1 93 ? 10.027 -2.375 -3.652 1.00 87.19 93 ALA A O 1
ATOM 719 N N . PRO A 1 94 ? 12.185 -1.775 -3.477 1.00 90.94 94 PRO A N 1
ATOM 720 C CA . PRO A 1 94 ? 12.142 -1.717 -2.015 1.00 90.94 94 PRO A CA 1
ATOM 721 C C . PRO A 1 94 ? 11.062 -0.764 -1.489 1.00 90.94 94 PRO A C 1
ATOM 723 O O . PRO A 1 94 ? 10.343 -1.095 -0.543 1.00 90.94 94 PRO A O 1
ATOM 726 N N . ILE A 1 95 ? 10.891 0.395 -2.133 1.00 90.19 95 ILE A N 1
ATOM 727 C CA . ILE A 1 95 ? 9.891 1.393 -1.733 1.00 90.19 95 ILE A CA 1
ATOM 728 C C . ILE A 1 95 ? 8.480 0.884 -2.055 1.00 90.19 95 ILE A C 1
ATOM 730 O O . ILE A 1 95 ? 7.600 0.926 -1.194 1.00 90.19 95 ILE A O 1
ATOM 734 N N . ILE A 1 96 ? 8.277 0.328 -3.255 1.00 90.19 96 ILE A N 1
ATOM 735 C CA . ILE A 1 96 ? 6.975 -0.201 -3.692 1.00 90.19 96 ILE A CA 1
ATOM 736 C C . ILE A 1 96 ? 6.533 -1.388 -2.819 1.00 90.19 96 ILE A C 1
ATOM 738 O O . ILE A 1 96 ? 5.384 -1.450 -2.373 1.00 90.19 96 ILE A O 1
ATOM 742 N N . ILE A 1 97 ? 7.453 -2.308 -2.519 1.00 92.44 97 ILE A N 1
ATOM 743 C CA . ILE A 1 97 ? 7.216 -3.452 -1.629 1.00 92.44 97 ILE A CA 1
ATOM 744 C C . ILE A 1 97 ? 6.869 -2.961 -0.220 1.00 92.44 97 ILE A C 1
ATOM 746 O O . ILE A 1 97 ? 5.964 -3.507 0.409 1.00 92.44 97 ILE A O 1
ATOM 750 N N . THR A 1 98 ? 7.523 -1.901 0.263 1.00 92.94 98 THR A N 1
ATOM 751 C CA . THR A 1 98 ? 7.204 -1.311 1.571 1.00 92.94 98 THR A CA 1
ATOM 752 C C . THR A 1 98 ? 5.764 -0.796 1.611 1.00 92.94 98 THR A C 1
ATOM 754 O O . THR A 1 98 ? 5.034 -1.123 2.547 1.00 92.94 98 THR A O 1
ATOM 757 N N . THR A 1 99 ? 5.307 -0.071 0.582 1.00 93.12 99 THR A N 1
ATOM 758 C CA . THR A 1 99 ? 3.900 0.362 0.469 1.00 93.12 99 THR A CA 1
ATOM 759 C C . THR A 1 99 ? 2.935 -0.821 0.538 1.00 93.12 99 THR A C 1
ATOM 761 O O . THR A 1 99 ? 1.933 -0.767 1.260 1.00 93.12 99 THR A O 1
ATOM 764 N N . MET A 1 100 ? 3.258 -1.906 -0.169 1.00 93.94 100 MET A N 1
ATOM 765 C CA . MET A 1 100 ? 2.447 -3.121 -0.192 1.00 93.94 100 MET A CA 1
ATOM 766 C C . MET A 1 100 ? 2.373 -3.774 1.194 1.00 93.94 100 MET A C 1
ATOM 768 O O . MET A 1 100 ? 1.281 -4.051 1.687 1.00 93.94 100 MET A O 1
ATOM 772 N N . ILE A 1 101 ? 3.515 -3.969 1.862 1.00 95.94 101 ILE A N 1
ATOM 773 C CA . ILE A 1 101 ? 3.579 -4.576 3.200 1.00 95.94 101 ILE A CA 1
ATOM 774 C C . ILE A 1 101 ? 2.789 -3.741 4.210 1.00 95.94 101 ILE A C 1
ATOM 776 O O . ILE A 1 101 ? 1.995 -4.293 4.971 1.00 95.94 101 ILE A O 1
ATOM 780 N N . LEU A 1 102 ? 2.962 -2.417 4.205 1.00 95.25 102 LEU A N 1
ATOM 781 C CA . LEU A 1 102 ? 2.244 -1.518 5.111 1.00 95.25 102 LEU A CA 1
ATOM 782 C C . LEU A 1 102 ? 0.726 -1.591 4.897 1.00 95.25 102 LEU A C 1
ATOM 784 O O . LEU A 1 102 ? -0.025 -1.665 5.872 1.00 95.25 102 LEU A O 1
ATOM 788 N N . SER A 1 103 ? 0.280 -1.646 3.640 1.00 93.88 103 SER A N 1
ATOM 789 C CA . SER A 1 103 ? -1.141 -1.759 3.289 1.00 93.88 103 SER A CA 1
ATOM 790 C C . SER A 1 103 ? -1.734 -3.116 3.684 1.00 93.88 103 SER A C 1
ATOM 792 O O . SER A 1 103 ? -2.838 -3.169 4.230 1.00 93.88 103 SER A O 1
ATOM 794 N N . ILE A 1 104 ? -0.986 -4.211 3.503 1.00 96.06 104 ILE A N 1
ATOM 795 C CA . ILE A 1 104 ? -1.384 -5.552 3.959 1.00 96.06 104 ILE A CA 1
ATOM 796 C C . ILE A 1 104 ? -1.480 -5.587 5.486 1.00 96.06 104 ILE A C 1
ATOM 798 O O . ILE A 1 104 ? -2.477 -6.057 6.034 1.00 96.06 104 ILE A O 1
ATOM 802 N N . LEU A 1 105 ? -0.486 -5.057 6.202 1.00 94.38 105 LEU A N 1
ATOM 803 C CA . LEU A 1 105 ? -0.525 -4.993 7.662 1.00 94.38 105 LEU A CA 1
ATOM 804 C C . LEU A 1 105 ? -1.719 -4.157 8.142 1.00 94.38 105 LEU A C 1
ATOM 806 O O . LEU A 1 105 ? -2.458 -4.603 9.022 1.00 94.38 105 LEU A O 1
ATOM 810 N N . ALA A 1 106 ? -1.977 -3.004 7.520 1.00 93.06 106 ALA A N 1
ATOM 811 C CA . ALA A 1 106 ? -3.150 -2.191 7.823 1.00 93.06 106 ALA A CA 1
ATOM 812 C C . ALA A 1 106 ? -4.460 -2.964 7.603 1.00 93.06 106 ALA A C 1
ATOM 814 O O . ALA A 1 106 ? -5.350 -2.895 8.455 1.00 93.06 106 ALA A O 1
ATOM 815 N N . LEU A 1 107 ? -4.556 -3.748 6.523 1.00 94.44 107 LEU A N 1
ATOM 816 C CA . LEU A 1 107 ? -5.696 -4.616 6.227 1.00 94.44 107 LEU A CA 1
ATOM 817 C C . LEU A 1 107 ? -5.885 -5.704 7.292 1.00 94.44 107 LEU A C 1
ATOM 819 O O . LEU A 1 107 ? -6.993 -5.898 7.791 1.00 94.44 107 LEU A O 1
ATOM 823 N N . THR A 1 108 ? -4.807 -6.384 7.695 1.00 93.75 108 THR A N 1
ATOM 824 C CA . THR A 1 108 ? -4.884 -7.411 8.748 1.00 93.75 108 THR A CA 1
ATOM 825 C C . THR A 1 108 ? -5.352 -6.829 10.082 1.00 93.75 108 THR A C 1
ATOM 827 O O . THR A 1 108 ? -6.099 -7.484 10.806 1.00 93.75 108 THR A O 1
ATOM 830 N N . LEU A 1 109 ? -4.963 -5.589 10.405 1.00 91.94 109 LEU A N 1
ATOM 831 C CA . LEU A 1 109 ? -5.446 -4.888 11.594 1.00 91.94 109 LEU A CA 1
ATOM 832 C C . LEU A 1 109 ? -6.916 -4.475 11.462 1.00 91.94 109 LEU A C 1
ATOM 834 O O . LEU A 1 109 ? -7.658 -4.624 12.430 1.00 91.94 109 LEU A O 1
ATOM 838 N N . GLN A 1 110 ? -7.363 -4.040 10.280 1.00 88.75 110 GLN A N 1
ATOM 839 C CA . GLN A 1 110 ? -8.780 -3.755 10.024 1.00 88.75 110 GLN A CA 1
ATOM 840 C C . GLN A 1 110 ? -9.665 -4.982 10.234 1.00 88.75 110 GLN A C 1
ATOM 842 O O . GLN A 1 110 ? -10.725 -4.879 10.847 1.00 88.75 110 GLN A O 1
ATOM 847 N N . PHE A 1 111 ? -9.224 -6.163 9.800 1.00 90.06 111 PHE A N 1
ATOM 848 C CA . PHE A 1 111 ? -9.985 -7.397 10.008 1.00 90.06 111 PHE A CA 1
ATOM 849 C C . PHE A 1 111 ? -10.045 -7.860 11.471 1.00 90.06 111 PHE A C 1
ATOM 851 O O . PHE A 1 111 ? -10.912 -8.664 11.807 1.00 90.06 111 PHE A O 1
ATOM 858 N N . LYS A 1 112 ? -9.180 -7.337 12.351 1.00 89.62 112 LYS A N 1
ATOM 859 C CA . LYS A 1 112 ? -9.263 -7.564 13.805 1.00 89.62 112 LYS A CA 1
ATOM 860 C C . LYS A 1 112 ? -10.283 -6.652 14.497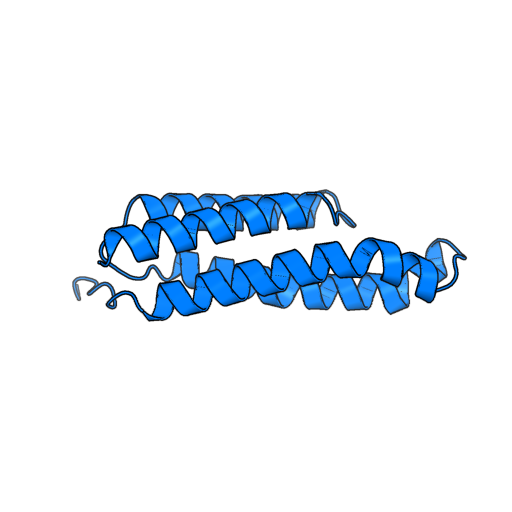 1.00 89.62 112 LYS A C 1
ATOM 862 O O . LYS A 1 112 ? -10.596 -6.891 15.662 1.00 89.62 112 LYS A O 1
ATOM 867 N N . LEU A 1 113 ? -10.779 -5.612 13.823 1.00 86.81 113 LEU A N 1
ATOM 868 C CA . LEU A 1 113 ? -11.832 -4.736 14.339 1.00 86.81 113 LEU A CA 1
ATOM 869 C C . LEU A 1 113 ? -13.218 -5.347 14.064 1.00 86.81 113 LEU A C 1
ATOM 871 O O . LEU A 1 113 ? -13.421 -5.985 13.024 1.00 86.81 113 LEU A O 1
ATOM 875 N N . PRO A 1 114 ? -14.199 -5.156 14.963 1.00 84.50 114 PRO A N 1
ATOM 876 C CA . PRO A 1 114 ? -15.535 -5.695 14.760 1.00 84.50 114 PRO A CA 1
ATOM 877 C C . PRO A 1 114 ? -16.234 -5.019 13.561 1.00 84.50 114 PRO A C 1
ATOM 879 O O . PRO A 1 114 ? -15.999 -3.839 13.284 1.00 84.50 114 PRO A O 1
ATOM 882 N N . PRO A 1 115 ? -17.099 -5.743 12.827 1.00 81.25 115 PRO A N 1
ATOM 883 C CA . PRO A 1 115 ? -17.898 -5.172 11.746 1.00 81.25 115 PRO A CA 1
ATOM 884 C C . PRO A 1 115 ? -18.798 -4.040 12.241 1.00 81.25 115 PRO A C 1
ATOM 886 O O . PRO A 1 115 ? -19.502 -4.200 13.239 1.00 81.25 115 PRO A O 1
ATOM 889 N N . LYS A 1 116 ? -18.836 -2.922 11.506 1.00 73.00 116 LYS A N 1
ATOM 890 C CA . LYS A 1 116 ? -19.855 -1.889 11.712 1.00 73.00 116 LYS A CA 1
ATOM 891 C C . LYS A 1 116 ? -21.226 -2.478 11.371 1.00 73.00 116 LYS A C 1
ATOM 893 O O . LYS A 1 116 ? -21.445 -2.940 10.253 1.00 73.00 116 LYS A O 1
ATOM 898 N N . LYS A 1 117 ? -22.154 -2.491 12.332 1.00 67.19 117 LYS A N 1
ATOM 899 C CA . LYS A 1 117 ? -23.561 -2.809 12.054 1.00 67.19 117 LYS A CA 1
ATOM 900 C C . LYS A 1 117 ? -24.204 -1.568 11.445 1.00 67.19 117 LYS A C 1
ATOM 902 O O . LYS A 1 117 ? -24.493 -0.614 12.160 1.00 67.19 117 LYS A O 1
ATOM 907 N N . TYR A 1 118 ? -24.391 -1.565 10.132 1.00 62.84 118 TYR A N 1
ATOM 908 C CA . TYR A 1 118 ? -25.200 -0.537 9.484 1.00 62.84 118 TYR A CA 1
ATOM 909 C C . TYR A 1 118 ? -26.667 -0.727 9.901 1.00 62.84 118 TYR A C 1
ATOM 911 O O . TYR A 1 118 ? -27.132 -1.874 9.918 1.00 62.84 118 TYR A O 1
ATOM 919 N N . PRO A 1 119 ? -27.397 0.343 10.274 1.00 63.38 119 PRO A N 1
ATOM 920 C CA . PRO A 1 119 ? -28.834 0.237 10.471 1.00 63.38 119 PRO A CA 1
ATOM 921 C C . PRO A 1 119 ? -29.450 -0.268 9.163 1.00 63.38 119 PRO A C 1
ATOM 923 O O . PRO 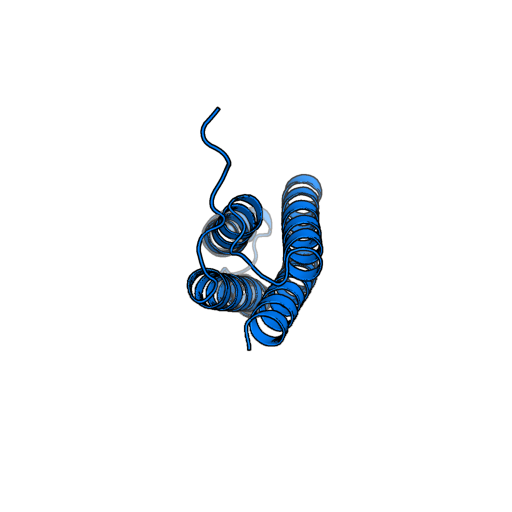A 1 119 ? -29.236 0.315 8.101 1.00 63.38 119 PRO A O 1
ATOM 926 N N . ARG A 1 120 ? -30.148 -1.405 9.237 1.00 57.31 120 ARG A N 1
ATOM 927 C CA . ARG A 1 120 ? -30.990 -1.880 8.139 1.00 57.31 120 ARG A CA 1
ATOM 928 C C . ARG A 1 120 ? -32.199 -0.951 8.118 1.00 57.31 120 ARG A C 1
ATOM 930 O O . ARG A 1 120 ? -33.019 -1.039 9.029 1.00 57.31 120 ARG A O 1
ATOM 937 N N . TYR A 1 121 ? -32.213 -0.015 7.175 1.00 55.19 121 TYR A N 1
ATOM 938 C CA . TYR A 1 121 ? -33.417 0.734 6.825 1.00 55.19 121 TYR A CA 1
ATOM 939 C C . TYR A 1 121 ? -34.396 -0.187 6.101 1.00 55.19 121 TYR A C 1
ATOM 941 O O . TYR A 1 121 ? -33.912 -1.050 5.329 1.00 55.19 121 TYR A O 1
#

pLDDT: mean 86.75, std 8.13, range [55.19, 96.06]